Protein AF-A0A2N5CDE0-F1 (afdb_monomer)

pLDDT: mean 86.54, std 11.53, range [45.47, 96.94]

Sequence (71 aa):
MRNSQSSLRGLVEKWLSPSEASPVRVTRFGQLADHKGCFVYVESIPATRGLSMAFFRHGDGEWYVFPPSAR

Secondary structure (DSSP, 8-state):
---GGGSHHHHHHHHH--BTTB-EEEEEEEEPGGG--EEEEEEESSTTT--EEEEEE-TTS-EESSPPP--

Nearest PDB structures (foldseek):
  6j4e-assembly1_B  TM=5.892E-01  e=5.417E-01  Arabidopsis thaliana
  6j4f-assembly1_F  TM=5.813E-01  e=1.195E+00  Arabidopsis thaliana
  3g16-assembly1_B  TM=5.221E-01  e=1.195E+00  Methylibium petroleiphilum PM1
  1vzz-assembly1_A  TM=5.263E-01  e=2.067E+00  Pseudomonas putida

Mean predicted aligned error: 5.21 Å

Structure (mmCIF, N/CA/C/O backbone):
data_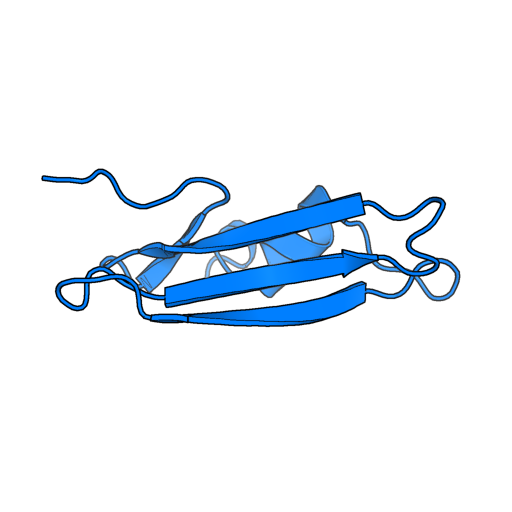AF-A0A2N5CDE0-F1
#
_entry.id   AF-A0A2N5CDE0-F1
#
loop_
_atom_site.group_PDB
_atom_site.id
_atom_site.type_symbol
_atom_site.label_atom_id
_atom_site.label_alt_id
_atom_site.label_comp_id
_atom_site.label_asym_id
_atom_site.label_entity_id
_atom_site.label_seq_id
_atom_site.pdbx_PDB_ins_code
_atom_site.Cartn_x
_atom_site.Cartn_y
_atom_site.Cartn_z
_atom_site.occupancy
_atom_site.B_iso_or_equiv
_atom_site.auth_seq_id
_atom_site.auth_comp_id
_atom_site.auth_asym_id
_atom_site.auth_atom_id
_atom_site.pdbx_PDB_model_num
ATOM 1 N N . MET A 1 1 ? 10.981 12.441 17.110 1.00 45.47 1 MET A N 1
ATOM 2 C CA . MET A 1 1 ? 11.616 11.875 15.897 1.00 45.47 1 MET A CA 1
ATOM 3 C C . MET A 1 1 ? 10.534 11.106 15.148 1.00 45.47 1 MET A C 1
ATOM 5 O O . MET A 1 1 ? 9.887 10.289 15.784 1.00 45.47 1 MET A O 1
ATOM 9 N N . ARG A 1 2 ? 10.251 11.399 13.868 1.00 51.97 2 ARG A N 1
ATOM 10 C CA . ARG A 1 2 ? 9.328 10.554 13.082 1.00 51.97 2 ARG A CA 1
ATOM 11 C C . ARG A 1 2 ? 10.023 9.221 12.836 1.00 51.97 2 ARG A C 1
ATOM 13 O O . ARG A 1 2 ? 11.114 9.217 12.275 1.00 51.97 2 ARG A O 1
ATOM 20 N N . ASN A 1 3 ? 9.428 8.122 13.285 1.00 59.00 3 ASN A N 1
ATOM 21 C CA . ASN A 1 3 ? 9.950 6.800 12.988 1.00 59.00 3 ASN A CA 1
ATOM 22 C C . ASN A 1 3 ? 9.681 6.500 11.509 1.00 59.00 3 ASN A C 1
ATOM 24 O O . ASN A 1 3 ? 8.556 6.202 11.117 1.00 59.00 3 ASN A O 1
ATOM 28 N N . SER A 1 4 ? 10.709 6.619 10.669 1.00 64.50 4 SER A N 1
ATOM 29 C CA . SER A 1 4 ? 10.586 6.376 9.231 1.00 64.50 4 SER A CA 1
ATOM 30 C C . SER A 1 4 ? 10.075 4.968 8.923 1.00 64.50 4 SER A C 1
ATOM 32 O O . SER A 1 4 ? 9.407 4.798 7.907 1.00 64.50 4 SER A O 1
ATOM 34 N N . GLN A 1 5 ? 10.316 3.986 9.805 1.00 73.31 5 GLN A N 1
ATOM 35 C CA . GLN A 1 5 ? 9.876 2.600 9.608 1.00 73.31 5 GLN A CA 1
ATOM 36 C C . GLN A 1 5 ? 8.355 2.436 9.592 1.00 73.31 5 GLN A C 1
ATOM 38 O O . GLN A 1 5 ? 7.854 1.516 8.953 1.00 73.31 5 GLN A O 1
ATOM 43 N N . SER A 1 6 ? 7.641 3.335 10.262 1.00 82.44 6 SER A N 1
ATOM 44 C CA . SER A 1 6 ? 6.182 3.310 10.391 1.00 82.44 6 SER A CA 1
ATOM 45 C C . SER A 1 6 ? 5.490 4.278 9.420 1.00 82.44 6 SER A C 1
ATOM 47 O O . SER A 1 6 ? 4.267 4.317 9.304 1.00 82.44 6 SER A O 1
ATOM 49 N N . SER A 1 7 ? 6.275 5.062 8.674 1.00 92.31 7 SER A N 1
ATOM 50 C CA . SER A 1 7 ? 5.762 5.941 7.625 1.00 92.31 7 SER A CA 1
ATOM 51 C C . SER A 1 7 ? 5.427 5.160 6.353 1.00 92.31 7 SER A C 1
ATOM 53 O O . SER A 1 7 ? 6.088 4.173 6.030 1.00 92.31 7 SER A O 1
ATOM 55 N N . LEU A 1 8 ? 4.473 5.661 5.559 1.00 93.75 8 LEU A N 1
ATOM 56 C CA . LEU A 1 8 ? 4.145 5.073 4.255 1.00 93.75 8 LEU A CA 1
ATOM 57 C C . LEU A 1 8 ? 5.384 4.915 3.362 1.00 93.75 8 LEU A C 1
ATOM 59 O O . LEU A 1 8 ? 5.573 3.866 2.757 1.00 93.75 8 LEU A O 1
ATOM 63 N N . ARG A 1 9 ? 6.247 5.940 3.304 1.00 93.38 9 ARG A N 1
ATOM 64 C CA . ARG A 1 9 ? 7.465 5.908 2.482 1.00 93.38 9 ARG A CA 1
ATOM 65 C C . ARG A 1 9 ? 8.416 4.801 2.931 1.00 93.38 9 ARG A C 1
ATOM 67 O O . ARG A 1 9 ? 8.871 4.038 2.090 1.00 93.38 9 ARG A O 1
ATOM 74 N N . GLY A 1 10 ? 8.671 4.680 4.234 1.00 93.88 10 GLY A N 1
ATOM 75 C CA . GLY A 1 10 ? 9.561 3.639 4.752 1.00 93.88 10 GLY A CA 1
ATOM 76 C C . GLY A 1 10 ? 9.011 2.228 4.549 1.00 93.88 10 GLY A C 1
ATOM 77 O O . GLY A 1 10 ? 9.773 1.317 4.239 1.00 93.88 10 GLY A O 1
ATOM 78 N N . LEU A 1 11 ? 7.692 2.038 4.641 1.00 94.50 11 LEU A N 1
ATOM 79 C CA . LEU A 1 11 ? 7.072 0.754 4.308 1.00 94.50 11 LEU A CA 1
ATOM 80 C C . LEU A 1 11 ? 7.154 0.441 2.811 1.00 94.50 11 LEU A C 1
ATOM 82 O O . LEU A 1 11 ? 7.472 -0.688 2.447 1.00 94.50 11 LEU A O 1
ATOM 86 N N . VAL A 1 12 ? 6.918 1.424 1.943 1.00 94.50 12 VAL A N 1
ATOM 87 C CA . VAL A 1 12 ? 7.082 1.258 0.492 1.00 94.50 12 VAL A CA 1
ATOM 88 C C . VAL A 1 12 ? 8.528 0.893 0.148 1.00 94.50 12 VAL A C 1
ATOM 90 O O . VAL A 1 12 ? 8.748 -0.047 -0.609 1.00 94.50 12 VAL A O 1
ATOM 93 N N . GLU A 1 13 ? 9.515 1.562 0.744 1.00 93.44 13 GLU A N 1
ATOM 94 C CA . GLU A 1 13 ? 10.938 1.234 0.575 1.00 93.44 13 GLU A CA 1
ATOM 95 C C . GLU A 1 13 ? 11.260 -0.189 1.056 1.00 93.44 13 GLU A C 1
ATOM 97 O O . GLU A 1 13 ? 11.914 -0.952 0.343 1.00 93.44 13 GLU A O 1
ATOM 102 N N . LYS A 1 14 ? 10.746 -0.573 2.231 1.00 91.94 14 LYS A N 1
ATOM 103 C CA . LYS A 1 14 ? 10.974 -1.889 2.840 1.00 91.94 14 LYS A CA 1
ATOM 104 C C . LYS A 1 14 ? 10.402 -3.038 2.016 1.00 91.94 14 LYS A C 1
ATOM 106 O O . LYS A 1 14 ? 11.040 -4.080 1.920 1.00 91.94 14 LYS A O 1
ATOM 111 N N . TRP A 1 15 ? 9.190 -2.878 1.492 1.00 91.50 15 TRP A N 1
ATOM 112 C CA . TRP A 1 15 ? 8.459 -3.985 0.880 1.00 91.50 15 TRP A CA 1
ATOM 113 C C . TRP A 1 15 ? 8.520 -4.006 -0.646 1.00 91.50 15 TRP A C 1
ATOM 115 O O . TRP A 1 15 ? 8.537 -5.085 -1.228 1.00 91.50 15 TRP A O 1
ATOM 125 N N . LEU A 1 16 ? 8.536 -2.838 -1.295 1.00 91.25 16 LEU A N 1
ATOM 126 C CA . LEU A 1 16 ? 8.525 -2.732 -2.758 1.00 91.25 16 LEU A CA 1
ATOM 127 C C . LEU A 1 16 ? 9.896 -2.381 -3.345 1.00 91.25 16 LEU A C 1
ATOM 129 O O . LEU A 1 16 ? 10.062 -2.487 -4.556 1.00 91.25 16 LEU A O 1
ATOM 133 N N . SER A 1 17 ? 10.848 -1.944 -2.510 1.00 91.25 17 SER A N 1
ATOM 134 C CA . SER A 1 17 ? 12.211 -1.541 -2.896 1.00 91.25 17 SER A CA 1
ATOM 135 C C . SER A 1 17 ? 12.271 -0.749 -4.216 1.00 91.25 17 SER A C 1
ATOM 137 O O . SER A 1 17 ? 12.878 -1.210 -5.188 1.00 91.25 17 SER A O 1
ATOM 139 N N . PRO A 1 18 ? 11.628 0.438 -4.281 1.00 91.50 18 PRO A N 1
ATOM 140 C CA . PRO A 1 18 ? 11.568 1.228 -5.505 1.00 91.50 18 PRO A CA 1
ATOM 141 C C . PRO A 1 18 ? 12.967 1.552 -6.035 1.00 91.50 18 PRO A C 1
ATOM 143 O O . PRO A 1 18 ? 13.850 1.956 -5.279 1.00 91.50 18 PRO A O 1
ATOM 146 N N . SER A 1 19 ? 13.150 1.420 -7.344 1.00 90.25 19 SER A N 1
ATOM 147 C CA . SER A 1 19 ? 14.392 1.765 -8.046 1.00 90.25 19 SER A CA 1
ATOM 148 C C . SER A 1 19 ? 14.079 2.376 -9.410 1.00 90.25 19 SER A C 1
ATOM 150 O O . SER A 1 19 ? 12.934 2.341 -9.856 1.00 90.25 19 SER A O 1
ATOM 152 N N . GLU A 1 20 ? 15.086 2.90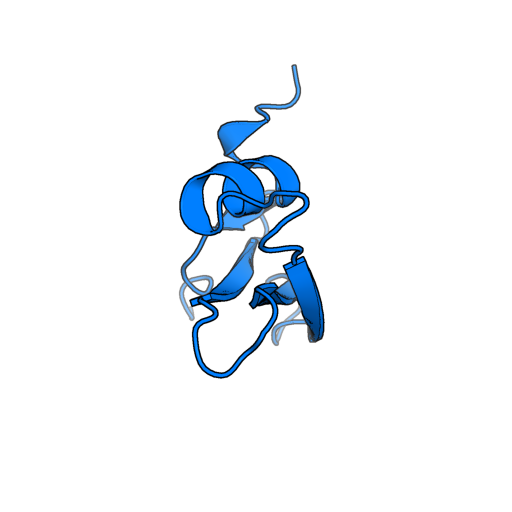8 -10.105 1.00 88.00 20 GLU A N 1
ATOM 153 C CA . GLU A 1 20 ? 14.903 3.433 -11.467 1.00 88.00 20 GLU A CA 1
ATOM 154 C C . GLU A 1 20 ? 14.386 2.363 -12.443 1.00 88.00 20 GLU A C 1
ATOM 156 O O . GLU A 1 20 ? 13.571 2.657 -13.313 1.00 88.00 20 GLU A O 1
ATOM 161 N N . ALA A 1 21 ? 14.806 1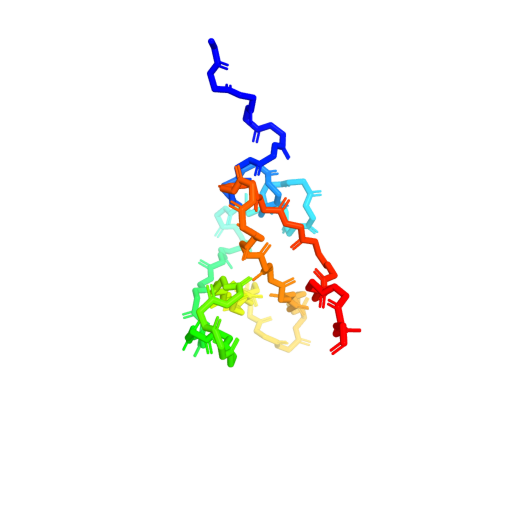.106 -12.258 1.00 87.12 21 ALA A N 1
ATOM 162 C CA . ALA A 1 21 ? 14.374 -0.026 -13.077 1.00 87.12 21 ALA A CA 1
ATOM 163 C C . ALA A 1 21 ? 12.986 -0.573 -12.691 1.00 87.12 21 ALA A C 1
ATOM 165 O O . ALA A 1 21 ? 12.354 -1.261 -13.491 1.00 87.12 21 ALA A O 1
ATOM 166 N N . SER A 1 22 ? 12.519 -0.290 -11.472 1.00 88.81 22 SER A N 1
ATOM 167 C CA . SER A 1 22 ? 11.220 -0.726 -10.952 1.00 88.81 22 SER A CA 1
ATOM 168 C C . SER A 1 22 ? 10.602 0.388 -10.099 1.00 88.81 22 SER A C 1
ATOM 170 O O . SER A 1 22 ? 10.612 0.308 -8.862 1.00 88.81 22 SER A O 1
ATOM 172 N N . PRO A 1 23 ? 10.089 1.458 -10.733 1.00 92.62 23 PRO A N 1
ATOM 173 C CA . PRO A 1 23 ? 9.426 2.533 -10.016 1.00 92.62 23 PRO A CA 1
ATOM 174 C C . PRO A 1 23 ? 8.087 2.052 -9.451 1.00 92.62 23 PRO A C 1
ATOM 176 O O . PRO A 1 23 ? 7.510 1.064 -9.912 1.00 92.62 23 PRO 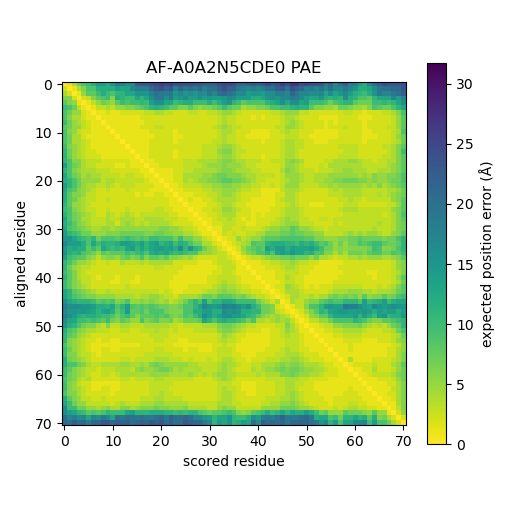A O 1
ATOM 179 N N . VAL A 1 24 ? 7.569 2.780 -8.462 1.00 95.00 24 VAL A N 1
ATOM 180 C CA . VAL A 1 24 ? 6.269 2.501 -7.838 1.00 95.00 24 VAL A CA 1
ATOM 181 C C . VAL A 1 24 ? 5.287 3.643 -8.064 1.00 95.00 24 VAL A C 1
ATOM 183 O O . VAL A 1 24 ? 5.681 4.805 -8.160 1.00 95.00 24 VAL A O 1
ATOM 186 N N . ARG A 1 25 ? 3.992 3.325 -8.107 1.00 94.31 25 ARG A N 1
ATOM 187 C CA . ARG A 1 25 ? 2.902 4.307 -8.186 1.00 94.31 25 ARG A CA 1
ATOM 188 C C . ARG A 1 25 ? 1.744 3.923 -7.276 1.00 94.31 25 ARG A C 1
ATOM 190 O O . ARG A 1 25 ? 1.490 2.744 -7.056 1.00 94.31 25 ARG A O 1
ATOM 197 N N . VAL A 1 26 ? 1.001 4.919 -6.807 1.00 95.31 26 VAL A N 1
ATOM 198 C CA . VAL A 1 26 ? -0.293 4.696 -6.150 1.00 95.31 26 VAL A CA 1
ATOM 199 C C . VAL A 1 26 ? -1.350 4.475 -7.231 1.00 95.31 26 VAL A C 1
ATOM 201 O O . VAL A 1 26 ? -1.484 5.311 -8.122 1.00 95.31 26 VAL A O 1
ATOM 204 N N . THR A 1 27 ? -2.107 3.380 -7.163 1.00 94.81 27 THR A N 1
ATOM 205 C CA . THR A 1 27 ? -3.195 3.093 -8.122 1.00 94.81 27 THR A CA 1
ATOM 206 C C . THR A 1 27 ? -4.584 3.183 -7.510 1.00 94.81 27 THR A C 1
ATOM 208 O O . THR A 1 27 ? -5.562 3.388 -8.227 1.00 94.81 27 THR A O 1
ATOM 211 N N . ARG A 1 28 ? -4.690 3.097 -6.182 1.00 94.69 28 ARG A N 1
ATOM 212 C CA . ARG A 1 28 ? -5.943 3.303 -5.450 1.00 94.69 28 ARG A CA 1
ATOM 213 C C . ARG A 1 28 ? -5.666 3.928 -4.094 1.00 94.69 28 ARG A C 1
ATOM 215 O O . ARG A 1 28 ? -4.646 3.648 -3.479 1.00 94.69 28 ARG A O 1
ATOM 222 N N . PHE A 1 29 ? -6.592 4.732 -3.601 1.00 95.56 29 PHE A N 1
ATOM 223 C CA . PHE A 1 29 ? -6.599 5.190 -2.218 1.00 95.56 29 PHE A CA 1
ATOM 224 C C . PHE A 1 29 ? -8.034 5.460 -1.769 1.00 95.56 29 PHE A C 1
ATOM 226 O O . PHE A 1 29 ? -8.927 5.623 -2.601 1.00 95.56 29 PHE A O 1
ATOM 233 N N . GLY A 1 30 ? -8.265 5.492 -0.460 1.00 93.00 30 GLY A N 1
ATOM 234 C CA . GLY A 1 30 ? -9.588 5.763 0.092 1.00 93.00 30 GLY A CA 1
ATOM 235 C C . GLY A 1 30 ? -9.594 5.860 1.610 1.00 93.00 30 GLY A C 1
ATOM 236 O O . GLY A 1 30 ? -8.604 5.555 2.272 1.00 93.00 30 GLY A O 1
ATOM 237 N N . GLN A 1 31 ? -10.722 6.296 2.164 1.00 91.56 31 GLN A N 1
ATOM 238 C CA . GLN A 1 31 ? -10.970 6.246 3.603 1.00 91.56 31 GLN A CA 1
ATOM 239 C C . GLN A 1 31 ? -11.568 4.891 3.984 1.00 91.56 31 GLN A C 1
ATOM 241 O O . GLN A 1 31 ? -12.280 4.270 3.194 1.00 91.56 31 GLN A O 1
ATOM 246 N N . LEU A 1 32 ? -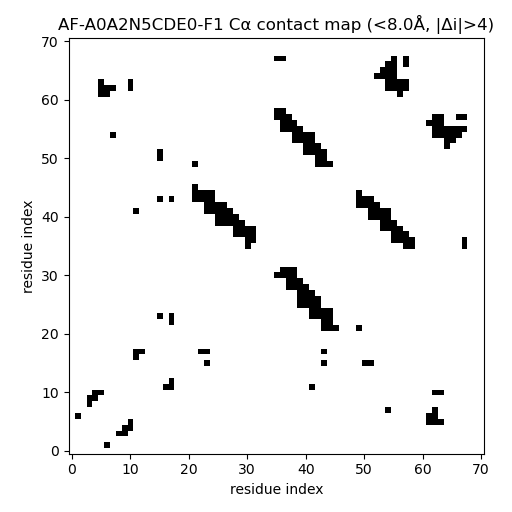11.262 4.431 5.192 1.00 86.00 32 LEU A N 1
ATOM 247 C CA . LEU A 1 32 ? -11.923 3.276 5.789 1.00 86.00 32 LEU A CA 1
ATOM 248 C C . LEU A 1 32 ? -13.219 3.731 6.475 1.00 86.00 32 LEU A C 1
ATOM 250 O O . LEU A 1 32 ? -13.339 4.893 6.872 1.00 86.00 32 LEU A O 1
ATOM 254 N N . ALA A 1 33 ? -14.183 2.817 6.612 1.00 82.62 33 ALA A N 1
ATOM 255 C CA . ALA A 1 33 ? -15.453 3.093 7.283 1.00 82.62 33 ALA A CA 1
ATOM 256 C C . ALA A 1 33 ? -15.250 3.606 8.723 1.00 82.62 33 ALA A C 1
ATOM 258 O O . ALA A 1 33 ? -14.217 3.358 9.351 1.00 82.62 33 ALA A O 1
ATOM 259 N N . ASP A 1 34 ? -16.248 4.328 9.237 1.00 79.69 34 ASP A N 1
ATOM 260 C CA . ASP A 1 34 ? -16.273 4.902 10.591 1.00 79.69 34 ASP A CA 1
ATOM 261 C C . ASP A 1 34 ? -15.058 5.780 10.940 1.00 79.69 34 ASP A C 1
ATOM 263 O O . ASP A 1 34 ? -14.655 5.858 12.099 1.00 79.69 34 ASP A O 1
ATOM 267 N N . HIS A 1 35 ? -14.425 6.409 9.943 1.00 72.25 35 HIS A N 1
ATOM 268 C CA . HIS A 1 35 ? -13.206 7.210 10.122 1.00 72.25 35 HIS A CA 1
ATOM 269 C C . HIS A 1 35 ? -12.039 6.445 10.775 1.00 72.25 35 HIS A C 1
ATOM 271 O O . HIS A 1 35 ? -11.130 7.053 11.339 1.00 72.25 35 HIS A O 1
ATOM 277 N N . LYS A 1 36 ? -12.008 5.110 10.651 1.00 81.38 36 LYS A N 1
ATOM 278 C CA . LYS A 1 36 ? -10.972 4.236 11.240 1.00 81.38 36 LYS A CA 1
ATOM 279 C C . LYS A 1 36 ? -9.605 4.329 10.549 1.00 81.38 36 LYS A C 1
ATOM 281 O O . LYS A 1 36 ? -8.695 3.575 10.887 1.00 81.38 36 LYS A O 1
ATOM 286 N N . GLY A 1 37 ? -9.457 5.237 9.585 1.00 87.94 37 GLY A N 1
ATOM 287 C CA . GLY A 1 37 ? -8.205 5.496 8.888 1.00 87.94 37 GLY A CA 1
ATOM 288 C C . GLY A 1 37 ? -8.368 5.677 7.384 1.00 87.94 37 GLY A C 1
ATOM 289 O O . GLY A 1 37 ? -9.448 5.985 6.875 1.00 87.94 37 GLY A O 1
ATOM 290 N N . CYS A 1 38 ? -7.275 5.471 6.658 1.00 93.38 38 CYS A N 1
ATOM 291 C CA . CYS A 1 38 ? -7.263 5.456 5.199 1.00 93.38 38 CYS A CA 1
ATOM 292 C C . CYS A 1 38 ? -6.385 4.322 4.678 1.00 93.38 38 CYS A C 1
ATOM 294 O O . CYS A 1 38 ? -5.613 3.725 5.423 1.00 93.38 38 CYS A O 1
ATOM 296 N N . PHE A 1 39 ? -6.504 4.014 3.395 1.00 95.38 39 PHE A N 1
ATOM 297 C CA . PHE A 1 39 ? -5.631 3.061 2.734 1.00 95.38 39 PHE A CA 1
ATOM 298 C C . PHE A 1 39 ? -5.101 3.633 1.425 1.00 95.3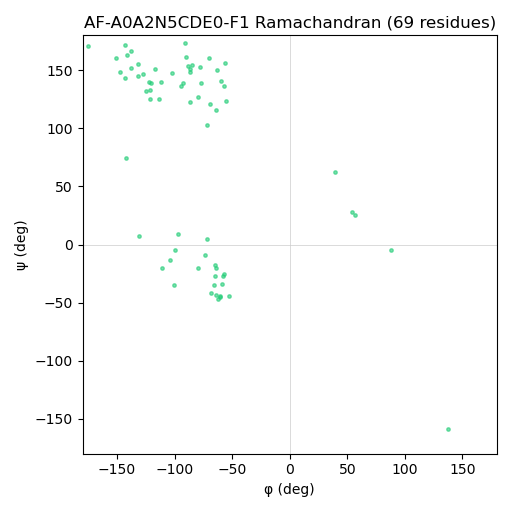8 39 PHE A C 1
ATOM 300 O O . PHE A 1 39 ? -5.729 4.490 0.796 1.00 95.38 39 PHE A O 1
ATOM 307 N N . VAL A 1 40 ? -3.950 3.124 1.008 1.00 96.94 40 VAL A N 1
ATOM 308 C CA . VAL A 1 40 ? -3.373 3.337 -0.318 1.00 96.94 40 VAL A CA 1
ATOM 309 C C . VAL A 1 40 ? -2.940 1.995 -0.887 1.00 96.94 40 VAL A C 1
ATOM 311 O O . VAL A 1 40 ? -2.494 1.114 -0.159 1.00 96.94 40 VAL A O 1
ATOM 314 N N . TYR A 1 41 ? -3.074 1.838 -2.193 1.00 96.31 41 TYR A N 1
ATOM 315 C CA . TY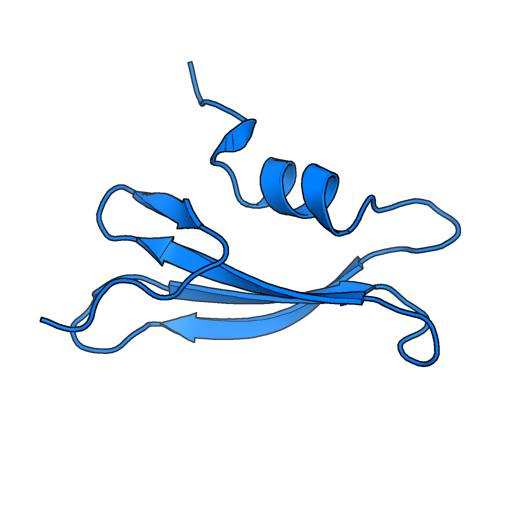R A 1 41 ? -2.610 0.688 -2.944 1.00 96.31 41 TYR A CA 1
ATOM 316 C C . TYR A 1 41 ? -1.487 1.143 -3.861 1.00 96.31 41 TYR A C 1
ATOM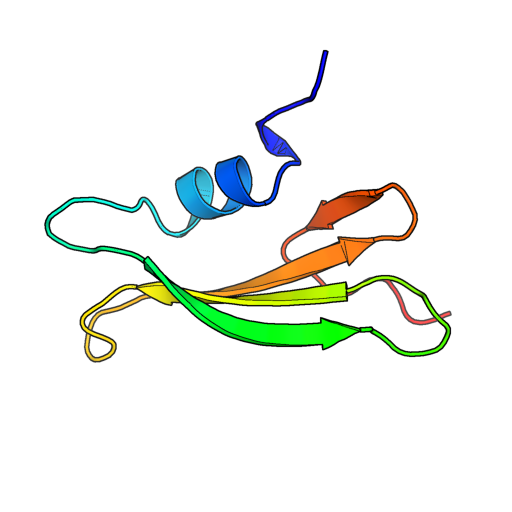 318 O O . TYR A 1 41 ? -1.656 2.100 -4.623 1.00 96.31 41 TYR A O 1
ATOM 326 N N . VAL A 1 42 ? -0.343 0.486 -3.747 1.00 96.25 42 VAL A N 1
ATOM 327 C CA . VAL A 1 42 ? 0.884 0.837 -4.450 1.00 96.25 42 VAL A CA 1
ATOM 328 C C . VAL A 1 42 ? 1.314 -0.351 -5.290 1.00 96.25 42 VAL A C 1
ATOM 330 O O . VAL A 1 42 ? 1.349 -1.476 -4.801 1.00 96.25 42 VAL A O 1
ATOM 333 N N . GLU A 1 43 ? 1.659 -0.088 -6.540 1.00 95.25 43 GLU A N 1
ATOM 334 C CA . GLU A 1 43 ? 2.108 -1.088 -7.506 1.00 95.25 43 GLU A CA 1
ATOM 335 C C . GLU A 1 43 ? 3.489 -0.709 -8.027 1.00 95.25 43 GLU A C 1
ATOM 337 O O . GLU A 1 43 ? 3.736 0.471 -8.307 1.00 95.25 43 GLU A O 1
ATOM 342 N N . SER A 1 44 ? 4.370 -1.693 -8.204 1.00 93.06 44 SER A N 1
ATOM 343 C CA . SER A 1 44 ? 5.597 -1.517 -8.976 1.00 93.06 44 SER A CA 1
ATOM 344 C C . SER A 1 44 ? 5.378 -1.775 -10.470 1.00 93.06 44 SER A C 1
ATOM 346 O O . SER A 1 44 ? 4.480 -2.510 -10.888 1.00 93.06 44 SER A O 1
ATOM 348 N N . ILE A 1 45 ? 6.182 -1.108 -11.295 1.00 88.62 45 ILE A N 1
ATOM 349 C CA . ILE A 1 45 ? 6.077 -1.113 -12.756 1.00 88.62 45 ILE A CA 1
ATOM 350 C C . ILE A 1 45 ? 7.296 -1.849 -13.342 1.00 88.62 45 ILE A C 1
ATOM 352 O O . ILE A 1 45 ? 8.405 -1.611 -12.870 1.00 88.62 45 ILE A O 1
ATOM 356 N N . PRO A 1 46 ? 7.132 -2.678 -14.395 1.00 80.12 46 PRO A N 1
ATOM 357 C CA . PRO A 1 46 ? 5.879 -3.012 -15.077 1.00 80.12 46 PRO A CA 1
ATOM 358 C C . PRO A 1 46 ? 5.034 -4.021 -14.290 1.00 80.12 46 PRO A C 1
ATOM 360 O O . PRO A 1 46 ? 5.550 -5.015 -13.790 1.00 80.12 46 PRO A O 1
ATOM 363 N N . ALA A 1 47 ? 3.715 -3.800 -14.249 1.00 66.75 47 ALA A N 1
ATOM 364 C CA . ALA A 1 47 ? 2.775 -4.589 -13.443 1.00 66.75 47 ALA A CA 1
ATOM 365 C C . ALA A 1 47 ? 2.800 -6.103 -13.744 1.00 66.75 47 ALA A C 1
ATOM 367 O O . ALA A 1 47 ? 2.506 -6.908 -12.871 1.00 66.75 47 ALA A O 1
ATOM 368 N N . THR A 1 48 ? 3.213 -6.513 -14.949 1.00 71.69 48 THR A N 1
ATOM 369 C CA . THR A 1 48 ? 3.380 -7.928 -15.333 1.00 71.69 48 THR A CA 1
ATOM 370 C C . THR A 1 48 ? 4.461 -8.668 -14.546 1.00 71.69 48 THR A C 1
ATOM 372 O O . THR A 1 48 ? 4.456 -9.896 -14.517 1.00 71.69 48 THR A O 1
ATOM 375 N N . ARG A 1 49 ? 5.398 -7.947 -13.925 1.00 74.00 49 ARG A N 1
ATOM 376 C CA . ARG A 1 49 ? 6.437 -8.492 -13.034 1.00 74.00 49 ARG A CA 1
ATOM 377 C C . ARG A 1 49 ? 6.525 -7.725 -11.712 1.00 74.00 49 ARG A C 1
ATOM 379 O O . ARG A 1 49 ? 7.459 -7.938 -10.944 1.00 74.00 49 ARG A O 1
ATOM 386 N N . GLY A 1 50 ? 5.583 -6.813 -11.485 1.00 80.00 50 GLY A N 1
ATOM 387 C CA . GLY A 1 50 ? 5.585 -5.892 -10.364 1.00 80.00 50 GLY A CA 1
ATOM 388 C C . GLY A 1 50 ? 4.908 -6.470 -9.128 1.00 80.00 50 GLY A C 1
ATOM 389 O O . GLY A 1 50 ? 4.022 -7.319 -9.218 1.00 80.00 50 GLY A O 1
ATOM 390 N N . LEU A 1 51 ? 5.316 -5.986 -7.959 1.00 89.00 51 LEU A N 1
ATOM 391 C CA . LEU A 1 51 ? 4.676 -6.274 -6.684 1.00 89.00 51 LEU A CA 1
ATOM 392 C C . LEU A 1 51 ? 3.635 -5.194 -6.391 1.00 89.00 51 LEU A C 1
ATOM 394 O O . LEU A 1 51 ? 3.869 -4.007 -6.618 1.00 89.00 51 LEU A O 1
ATOM 398 N N . SER A 1 52 ? 2.487 -5.616 -5.871 1.00 91.38 52 SER A N 1
ATOM 399 C CA . SER A 1 52 ? 1.389 -4.722 -5.516 1.00 91.38 52 SER A CA 1
ATOM 400 C C . SER A 1 52 ? 1.001 -4.927 -4.059 1.00 91.38 52 SER A C 1
ATOM 402 O O . SER A 1 52 ? 0.851 -6.065 -3.614 1.00 91.38 52 SER A O 1
ATOM 404 N N . MET A 1 53 ? 0.857 -3.840 -3.303 1.00 94.62 53 MET A N 1
ATOM 405 C CA . MET A 1 53 ? 0.588 -3.890 -1.866 1.00 94.62 53 MET A CA 1
ATOM 406 C C . MET A 1 53 ? -0.365 -2.793 -1.411 1.00 94.62 53 MET A C 1
ATOM 408 O O . MET A 1 53 ? -0.297 -1.650 -1.863 1.00 94.62 53 MET A O 1
ATOM 412 N N . ALA A 1 54 ? -1.222 -3.150 -0.456 1.00 95.19 54 ALA A N 1
ATOM 413 C CA . ALA A 1 54 ? -2.055 -2.209 0.272 1.00 95.19 54 ALA A CA 1
ATOM 414 C C . ALA A 1 54 ? -1.366 -1.792 1.577 1.00 95.19 54 ALA A C 1
ATOM 416 O O . ALA A 1 54 ? -0.857 -2.631 2.320 1.00 95.19 54 ALA A O 1
ATOM 417 N N . PHE A 1 55 ? -1.408 -0.500 1.873 1.00 95.81 55 PHE A N 1
ATOM 418 C CA . PHE A 1 55 ? -0.966 0.077 3.134 1.00 95.81 55 PHE A CA 1
ATOM 419 C C . PHE A 1 55 ? -2.146 0.784 3.785 1.00 95.81 55 PHE A C 1
ATOM 421 O O . PHE A 1 55 ? -2.918 1.467 3.111 1.00 95.81 55 PHE A O 1
ATOM 428 N N . PHE A 1 56 ? -2.274 0.636 5.095 1.00 94.62 56 PHE A N 1
ATOM 429 C CA . PHE A 1 56 ? -3.386 1.138 5.885 1.00 94.62 56 PHE A CA 1
ATOM 430 C C . PHE A 1 56 ? -2.847 2.074 6.950 1.00 94.62 56 PHE A C 1
ATOM 432 O O . PHE A 1 56 ? -1.977 1.692 7.729 1.00 94.62 56 PHE A O 1
ATOM 439 N N . ARG A 1 57 ? -3.370 3.292 6.993 1.00 93.62 57 ARG A N 1
ATOM 440 C CA . ARG A 1 57 ? -3.135 4.210 8.096 1.00 93.62 57 ARG A CA 1
ATOM 441 C C . ARG A 1 57 ? -4.158 3.928 9.177 1.00 93.62 57 ARG A C 1
ATOM 443 O O . ARG A 1 57 ? -5.352 3.982 8.890 1.00 93.62 57 ARG A O 1
ATOM 450 N N . HIS A 1 58 ? -3.705 3.617 10.383 1.00 90.19 58 HIS A N 1
ATOM 451 C CA . HIS A 1 58 ? -4.586 3.346 11.520 1.00 90.19 58 HIS A CA 1
ATOM 452 C C . HIS A 1 58 ? -4.864 4.637 12.303 1.00 90.19 58 HIS A C 1
ATOM 454 O O . HIS A 1 58 ? -4.316 5.702 12.005 1.00 90.19 58 HIS A O 1
ATOM 460 N N . GLY A 1 59 ? -5.759 4.560 13.292 1.00 86.19 59 GLY A N 1
ATOM 461 C CA . GLY A 1 59 ? -6.147 5.708 14.124 1.00 86.19 59 GLY A CA 1
ATOM 462 C C . GLY A 1 59 ? -5.019 6.274 14.998 1.00 86.19 59 GLY A C 1
ATOM 463 O O . GLY A 1 59 ? -5.108 7.419 15.430 1.00 86.19 59 GLY A O 1
ATOM 464 N N . ASP A 1 60 ? -3.945 5.510 15.214 1.00 86.12 60 ASP A N 1
ATOM 465 C CA . ASP A 1 60 ? -2.710 5.960 15.874 1.00 86.12 60 ASP A CA 1
ATOM 466 C C . ASP A 1 60 ? -1.854 6.887 14.988 1.00 86.12 60 ASP A C 1
ATOM 468 O O . ASP A 1 60 ? -0.904 7.512 15.457 1.00 86.12 60 ASP A O 1
ATOM 472 N N . GLY A 1 61 ? -2.216 7.020 13.709 1.00 86.56 61 GLY A N 1
ATOM 473 C CA . GLY A 1 61 ? -1.532 7.853 12.732 1.00 86.56 61 GLY A CA 1
ATOM 474 C C . GLY A 1 61 ? -0.392 7.156 11.993 1.00 86.56 6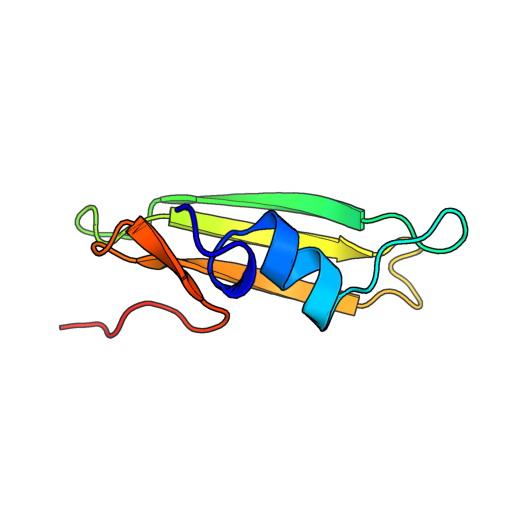1 GLY A C 1
ATOM 475 O O . GLY A 1 61 ? 0.119 7.765 11.043 1.00 86.56 61 GLY A O 1
ATOM 476 N N . GLU A 1 62 ? -0.053 5.919 12.361 1.00 91.12 62 GLU A N 1
ATOM 477 C CA . GLU A 1 62 ? 0.999 5.099 11.759 1.00 91.12 62 GLU A CA 1
ATOM 478 C C . GLU A 1 62 ? 0.464 4.250 10.596 1.00 91.12 62 GLU A C 1
ATOM 480 O O . GLU A 1 62 ? -0.748 4.061 10.430 1.00 91.12 62 GLU A O 1
ATOM 485 N N . TRP A 1 63 ? 1.373 3.771 9.743 1.00 94.50 63 TRP A N 1
ATOM 486 C CA . TRP A 1 63 ? 1.040 2.905 8.614 1.00 94.50 63 TRP A CA 1
ATOM 487 C C . TRP A 1 63 ? 1.366 1.439 8.891 1.00 94.50 63 TRP A C 1
ATOM 489 O O . TRP A 1 63 ? 2.356 1.107 9.540 1.00 94.50 63 TRP A O 1
ATOM 499 N N . TYR A 1 64 ? 0.552 0.559 8.313 1.00 93.25 64 TYR A N 1
ATOM 500 C CA . TYR A 1 64 ? 0.642 -0.891 8.443 1.00 93.25 64 TYR A CA 1
ATOM 501 C C . TYR A 1 64 ? 0.314 -1.580 7.112 1.00 93.25 64 TYR A C 1
ATOM 503 O O . TYR A 1 64 ? -0.289 -0.986 6.221 1.00 93.25 64 TYR A O 1
ATOM 511 N N . VAL A 1 65 ? 0.684 -2.856 6.975 1.00 93.69 65 VAL A N 1
ATOM 512 C CA . VAL A 1 65 ? 0.358 -3.703 5.801 1.00 93.69 65 VAL A CA 1
ATOM 513 C C . VAL A 1 65 ? -0.879 -4.584 6.021 1.00 93.69 65 VAL A C 1
ATOM 515 O O . VAL A 1 65 ? -1.178 -5.462 5.218 1.00 93.69 65 VAL A O 1
ATOM 518 N N . PHE A 1 66 ? -1.599 -4.359 7.119 1.00 91.19 66 PHE A N 1
ATOM 519 C CA . PHE A 1 66 ? -2.841 -5.044 7.462 1.00 91.19 66 PHE A CA 1
ATOM 520 C C . PHE A 1 66 ? -3.935 -4.012 7.767 1.00 91.19 66 PHE A C 1
ATOM 522 O O . PHE A 1 66 ? -3.629 -2.927 8.280 1.00 91.19 66 PHE A O 1
ATOM 529 N N . PRO A 1 67 ? -5.204 -4.314 7.445 1.00 88.31 67 PRO A N 1
ATOM 530 C CA . PRO A 1 67 ? -6.307 -3.422 7.769 1.00 88.31 67 PRO A CA 1
ATOM 531 C C . PRO A 1 67 ? -6.444 -3.271 9.293 1.00 88.31 67 PRO A C 1
ATOM 533 O O . PRO A 1 67 ? -6.125 -4.211 10.025 1.00 88.31 67 PRO A O 1
ATOM 536 N N . PRO A 1 68 ? -6.919 -2.120 9.796 1.00 86.44 68 PRO A N 1
ATOM 537 C CA . PRO A 1 68 ? -7.244 -1.986 11.209 1.00 86.44 68 PRO A CA 1
ATOM 538 C C . PRO A 1 68 ? -8.314 -3.011 11.586 1.00 86.44 68 PRO A C 1
ATOM 540 O O . PRO A 1 68 ? -9.236 -3.271 10.808 1.00 86.44 68 PRO A O 1
ATOM 543 N N . SER A 1 69 ? -8.190 -3.600 12.775 1.00 79.75 69 SER A N 1
ATOM 544 C CA . SER A 1 69 ? -9.150 -4.584 13.269 1.00 79.75 69 SER A CA 1
ATOM 545 C C . SER A 1 69 ? -10.557 -3.988 13.262 1.00 79.75 69 SER A C 1
ATOM 547 O O . SER A 1 69 ? -10.801 -2.941 13.869 1.00 79.75 69 SER A O 1
ATOM 549 N N . ALA A 1 70 ? -11.485 -4.650 12.569 1.00 61.47 70 ALA A N 1
ATOM 550 C CA . ALA A 1 70 ? -12.897 -4.330 12.692 1.00 61.47 70 ALA A CA 1
ATOM 551 C C . ALA A 1 70 ? -13.310 -4.632 14.137 1.00 61.47 70 ALA A C 1
ATOM 553 O O . ALA A 1 70 ? -13.190 -5.769 14.592 1.00 61.47 70 ALA A O 1
ATOM 554 N N . ARG A 1 71 ? -13.703 -3.591 14.869 1.00 53.06 71 ARG A N 1
ATOM 555 C CA . ARG A 1 71 ? -14.407 -3.750 16.138 1.00 53.06 71 ARG A CA 1
ATOM 556 C C . ARG A 1 71 ? -15.859 -4.105 15.871 1.00 53.06 71 ARG A C 1
ATOM 558 O O . ARG A 1 71 ? -16.413 -3.480 14.937 1.00 53.06 71 ARG A O 1
#

Foldseek 3Di:
DPPLCQAPVNVCCVPQVADPVKHKDWPDKAADPPNQWIKTKMWIPPNVPIDIAMWTQGPVRTIDRDYPDDD

Solvent-accessible surface area (backbone atoms only — not comparable to full-atom values): 4196 Å² total; per-residue (Å²): 130,85,61,53,74,39,34,66,65,38,42,46,46,72,74,64,55,62,39,94,89,32,42,68,45,77,81,46,70,49,73,42,76,93,74,50,28,35,40,40,29,37,36,25,42,62,66,95,81,35,61,72,48,58,39,22,33,34,80,87,73,43,43,38,77,56,75,69,82,84,125

Organism: NCBI:txid82633

Radius of gyration: 12.78 Å; Cα contacts (8 Å, |Δi|>4): 120; chains: 1; bounding box: 31×20×32 Å